Protein AF-A0A9Q0XSU9-F1 (afdb_monomer)

pLDDT: mean 83.42, std 9.2, range [56.03, 95.25]

Mean predicted aligned error: 9.12 Å

Secondary structure (DSSP, 8-state):
--------SSHHHHHHHHHHHHHHHHHTT----GGG--B-EEETTEEE----EE-TTS-EEPB---PPPEETTEE--SS--HHHHHHHHHHHH--

Structure (mmCIF, N/CA/C/O backbone):
data_AF-A0A9Q0XSU9-F1
#
_entry.id   AF-A0A9Q0XSU9-F1
#
loop_
_atom_site.group_PDB
_atom_site.id
_atom_site.type_symbol
_atom_site.label_atom_id
_atom_site.label_alt_id
_atom_site.label_comp_id
_atom_site.label_asym_id
_atom_site.label_entity_id
_atom_site.label_seq_id
_atom_site.pdbx_PDB_ins_code
_atom_site.Cartn_x
_atom_site.Cartn_y
_atom_site.Cartn_z
_atom_site.occupancy
_atom_site.B_iso_or_equiv
_atom_site.auth_seq_id
_atom_site.auth_comp_id
_atom_site.auth_asym_id
_atom_site.auth_atom_id
_atom_site.pdbx_PDB_model_num
ATOM 1 N N . MET A 1 1 ? -5.165 13.493 -12.187 1.00 56.03 1 MET A N 1
ATOM 2 C CA . MET A 1 1 ? -4.668 13.550 -10.796 1.00 56.03 1 MET A CA 1
ATOM 3 C C . MET A 1 1 ? -4.857 12.136 -10.316 1.00 56.03 1 MET A C 1
ATOM 5 O O . MET A 1 1 ? -6.002 11.727 -10.191 1.00 56.03 1 MET A O 1
ATOM 9 N N . ASP A 1 2 ? -3.768 11.377 -10.233 1.00 81.81 2 ASP A N 1
ATOM 10 C CA . ASP A 1 2 ? -3.856 9.915 -10.366 1.00 81.81 2 ASP A CA 1
ATOM 11 C C . ASP A 1 2 ? -3.499 9.196 -9.055 1.00 81.81 2 ASP A C 1
ATOM 13 O O . ASP A 1 2 ? -3.898 8.054 -8.853 1.00 81.81 2 ASP A O 1
ATOM 17 N N . ASP A 1 3 ? -2.825 9.889 -8.127 1.00 86.12 3 ASP A N 1
ATOM 18 C CA . ASP A 1 3 ? -2.433 9.354 -6.823 1.00 86.12 3 ASP A CA 1
ATOM 19 C C . ASP A 1 3 ? -3.352 9.853 -5.701 1.00 86.12 3 ASP A C 1
ATOM 21 O O . ASP A 1 3 ? -3.523 11.059 -5.496 1.00 86.12 3 ASP A O 1
ATOM 25 N N . LEU A 1 4 ? -3.874 8.915 -4.909 1.00 89.75 4 LEU A N 1
ATOM 26 C CA . LEU A 1 4 ? -4.687 9.173 -3.721 1.00 89.75 4 LEU A CA 1
ATOM 27 C C . LEU A 1 4 ? -3.990 8.620 -2.471 1.00 89.75 4 LEU A C 1
ATOM 29 O O . LEU A 1 4 ? -3.463 7.509 -2.479 1.00 89.75 4 LEU A O 1
ATOM 33 N N . LYS A 1 5 ? -4.011 9.378 -1.368 1.00 92.38 5 LYS A N 1
ATOM 34 C CA . LYS A 1 5 ? -3.530 8.916 -0.056 1.00 92.38 5 LYS A CA 1
ATOM 35 C C . LYS A 1 5 ? -4.702 8.766 0.903 1.00 92.38 5 LYS A C 1
ATOM 37 O O . LYS A 1 5 ? -5.436 9.723 1.135 1.00 92.38 5 LYS A O 1
ATOM 42 N N . LEU A 1 6 ? -4.845 7.573 1.473 1.00 93.25 6 LEU A N 1
ATOM 43 C CA . LEU A 1 6 ? -5.839 7.266 2.497 1.00 93.25 6 LEU A CA 1
ATOM 44 C C . LEU A 1 6 ? -5.159 7.230 3.867 1.00 93.25 6 LEU A C 1
ATOM 46 O O . LEU A 1 6 ? -4.079 6.657 4.014 1.00 93.25 6 LEU A O 1
ATOM 50 N N . TYR A 1 7 ? -5.797 7.835 4.865 1.00 94.62 7 TYR A N 1
ATOM 51 C CA . TYR A 1 7 ? -5.311 7.865 6.242 1.00 94.62 7 TYR A CA 1
ATOM 52 C C . TYR A 1 7 ? -6.386 7.314 7.171 1.00 94.62 7 TYR A C 1
ATOM 54 O O . TYR A 1 7 ? -7.544 7.711 7.087 1.00 94.62 7 TYR A O 1
ATOM 62 N N . GLY A 1 8 ? -5.987 6.432 8.079 1.00 93.44 8 GLY A N 1
ATOM 63 C CA . GLY A 1 8 ? -6.846 5.835 9.092 1.00 93.44 8 GLY A CA 1
ATOM 64 C C . GLY A 1 8 ? -6.024 5.556 10.342 1.00 93.44 8 GLY A C 1
ATOM 65 O O . GLY A 1 8 ? -4.815 5.323 10.265 1.00 93.44 8 GLY A O 1
ATOM 66 N N . LYS A 1 9 ? -6.659 5.613 11.513 1.00 93.31 9 LYS A N 1
ATOM 67 C CA . LYS A 1 9 ? -5.971 5.441 12.805 1.00 93.31 9 LYS A CA 1
ATOM 68 C C . LYS A 1 9 ? -5.660 3.976 13.119 1.00 93.31 9 LYS A C 1
ATOM 70 O O . LYS A 1 9 ? -4.893 3.688 14.033 1.00 93.31 9 LYS A O 1
ATOM 75 N N . SER A 1 10 ? -6.310 3.061 12.405 1.00 90.94 10 SER A N 1
ATOM 76 C CA . SER A 1 10 ? -6.203 1.618 12.581 1.00 90.94 10 SER A CA 1
ATOM 77 C C . SER A 1 10 ? -6.265 0.914 11.233 1.00 90.94 10 SER A C 1
ATOM 79 O O . SER A 1 10 ? -6.801 1.449 10.264 1.00 90.94 10 SER A O 1
ATOM 81 N N . GLU A 1 11 ? -5.770 -0.315 11.205 1.00 88.00 11 GLU A N 1
ATOM 82 C CA . GLU A 1 11 ? -5.815 -1.188 10.035 1.00 88.00 11 GLU A CA 1
ATOM 83 C C . GLU A 1 11 ? -7.253 -1.447 9.568 1.00 88.00 11 GLU A C 1
ATOM 85 O O . GLU A 1 11 ? -7.550 -1.299 8.389 1.00 88.00 11 GLU A O 1
ATOM 90 N N . THR A 1 12 ? -8.182 -1.685 10.501 1.00 90.12 12 THR A N 1
ATOM 91 C CA . THR A 1 12 ? -9.612 -1.864 10.185 1.00 90.12 12 THR A CA 1
ATOM 92 C C . THR A 1 12 ? -10.234 -0.656 9.479 1.00 90.12 12 THR A C 1
ATOM 94 O O . THR A 1 12 ? -11.012 -0.811 8.540 1.00 90.12 12 THR A O 1
ATOM 97 N N . GLU A 1 13 ? -9.870 0.560 9.895 1.00 93.69 13 GLU A N 1
ATOM 98 C CA . GLU A 1 13 ? -10.360 1.791 9.271 1.00 93.69 13 GLU A CA 1
ATOM 99 C C . GLU A 1 13 ? -9.763 1.973 7.875 1.00 93.69 13 GLU A C 1
ATOM 101 O O . GLU A 1 13 ? -10.486 2.301 6.939 1.00 93.69 13 GLU A O 1
ATOM 106 N N . ILE A 1 14 ? -8.467 1.691 7.719 1.00 92.81 14 ILE A N 1
ATOM 107 C CA . ILE A 1 14 ? -7.801 1.702 6.417 1.00 92.81 14 ILE A CA 1
ATOM 108 C C . ILE A 1 14 ? -8.443 0.685 5.460 1.00 92.81 14 ILE A C 1
ATOM 110 O O . ILE A 1 14 ? -8.788 1.066 4.346 1.00 92.81 14 ILE A O 1
ATOM 114 N N . HIS A 1 15 ? -8.702 -0.552 5.899 1.00 90.56 15 HIS A N 1
ATOM 115 C CA . HIS A 1 15 ? -9.421 -1.558 5.106 1.00 90.56 15 HIS A CA 1
ATOM 116 C C . HIS A 1 15 ? -10.791 -1.048 4.644 1.00 90.56 15 HIS A C 1
ATOM 118 O O . HIS A 1 15 ? -11.131 -1.135 3.462 1.00 90.56 15 HIS A O 1
ATOM 124 N N . SER A 1 16 ? -11.575 -0.482 5.567 1.00 92.56 16 SER A N 1
ATOM 125 C CA . SER A 1 16 ? -12.898 0.062 5.249 1.00 92.56 16 SER A CA 1
ATOM 126 C C . SER A 1 16 ? -12.819 1.208 4.236 1.00 92.56 16 SER A C 1
ATOM 128 O O . SER A 1 16 ? -13.642 1.276 3.319 1.00 92.56 16 SER A O 1
ATOM 130 N N . LEU A 1 17 ? -11.837 2.104 4.383 1.00 94.69 17 LEU A N 1
ATOM 131 C CA . LEU A 1 17 ? -11.612 3.219 3.462 1.00 94.69 17 LEU A CA 1
ATOM 132 C C . LEU A 1 17 ? -11.225 2.714 2.073 1.00 94.69 17 LEU A C 1
ATOM 134 O O . LEU A 1 17 ? -11.847 3.114 1.094 1.00 94.69 17 LEU A O 1
ATOM 138 N N . THR A 1 18 ? -10.262 1.796 1.986 1.00 92.12 18 THR A N 1
ATOM 139 C CA . THR A 1 18 ? -9.821 1.199 0.719 1.00 92.12 18 THR A CA 1
ATOM 140 C C . THR A 1 18 ? -10.973 0.513 -0.011 1.00 92.12 18 THR A C 1
ATOM 142 O O . THR A 1 18 ? -11.164 0.757 -1.202 1.00 92.12 18 THR A O 1
ATOM 145 N N . ASN A 1 19 ? -11.786 -0.277 0.695 1.00 91.44 19 ASN A N 1
ATOM 146 C CA . ASN A 1 19 ? -12.959 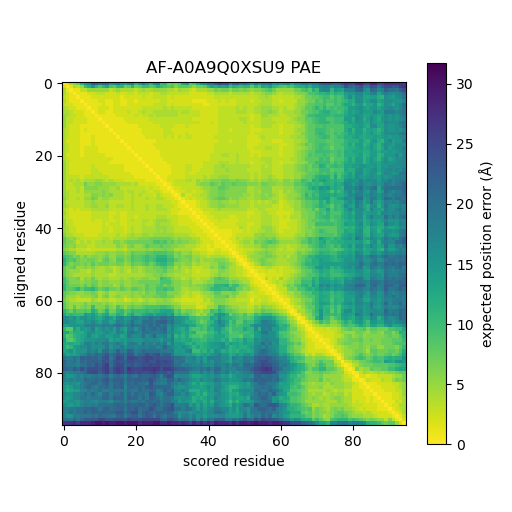-0.928 0.1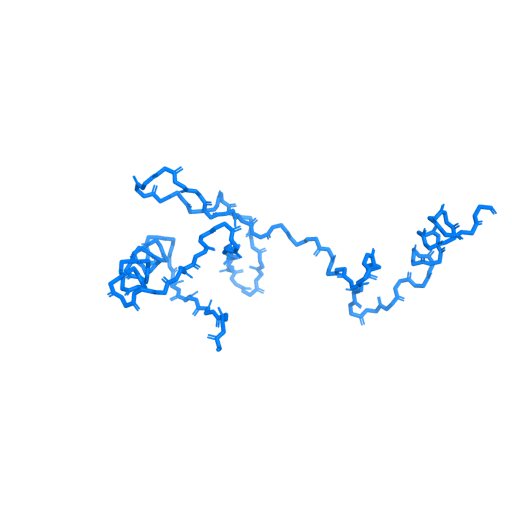09 1.00 91.44 19 ASN A CA 1
ATOM 147 C C . ASN A 1 19 ? -13.984 0.093 -0.407 1.00 91.44 19 ASN A C 1
ATOM 149 O O . ASN A 1 19 ? -14.473 -0.020 -1.529 1.00 91.44 19 ASN A O 1
ATOM 153 N N . THR A 1 20 ? -14.2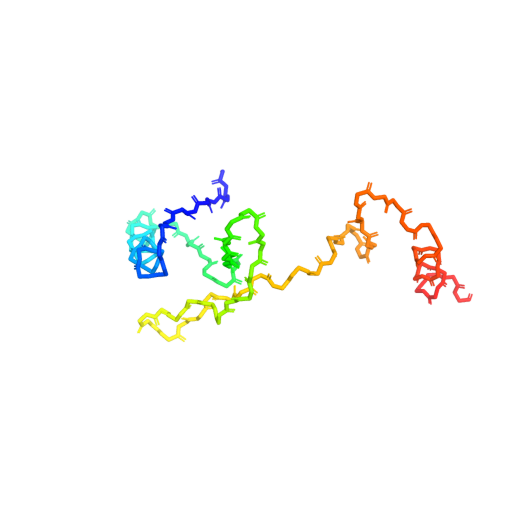68 1.131 0.382 1.00 93.12 20 THR A N 1
ATOM 154 C CA . THR A 1 20 ? -15.198 2.196 -0.023 1.00 93.12 20 THR A CA 1
ATOM 155 C C . THR A 1 20 ? -14.695 2.919 -1.272 1.00 93.12 20 THR A C 1
ATOM 157 O O . THR A 1 20 ? -15.460 3.123 -2.213 1.00 93.12 20 THR A O 1
ATOM 160 N N . THR A 1 21 ? -13.406 3.267 -1.321 1.00 92.56 21 THR A N 1
ATOM 161 C CA . THR A 1 21 ? -12.796 3.923 -2.484 1.00 92.56 21 THR A CA 1
ATOM 162 C C . THR A 1 21 ? -12.807 3.028 -3.720 1.00 92.56 21 THR A C 1
ATOM 164 O O . THR A 1 21 ? -13.087 3.527 -4.809 1.00 92.56 21 THR A O 1
ATOM 167 N N . GLN A 1 22 ? -12.553 1.724 -3.579 1.00 90.31 22 GLN A N 1
ATOM 168 C CA . GLN A 1 22 ? -12.627 0.777 -4.694 1.00 90.31 22 GLN A CA 1
ATOM 169 C C . GLN A 1 22 ? -14.039 0.725 -5.294 1.00 90.31 22 GLN A C 1
ATOM 171 O O . GLN A 1 22 ? -14.178 0.820 -6.515 1.00 90.31 22 GLN A O 1
ATOM 176 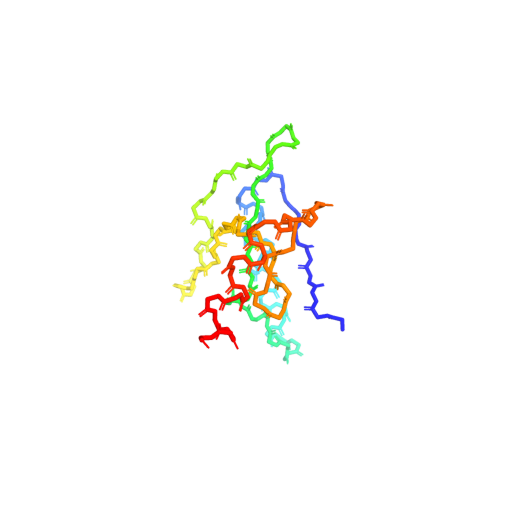N N . ILE A 1 23 ? -15.070 0.596 -4.450 1.00 91.50 23 ILE A N 1
ATOM 177 C CA . ILE A 1 23 ? -16.476 0.564 -4.885 1.00 91.50 23 ILE A CA 1
ATOM 178 C C . ILE A 1 23 ? -16.806 1.856 -5.633 1.00 91.50 23 ILE A C 1
ATOM 180 O O . ILE A 1 23 ? -17.206 1.810 -6.792 1.00 91.50 23 ILE A O 1
ATOM 184 N N . PHE A 1 24 ? -16.520 3.006 -5.018 1.00 93.38 24 PHE A N 1
ATOM 185 C CA . PHE A 1 24 ? -16.815 4.302 -5.626 1.00 93.38 24 PHE A CA 1
ATOM 186 C C . PHE A 1 24 ? -16.087 4.511 -6.953 1.00 93.38 24 PHE A C 1
ATOM 188 O O . PHE A 1 24 ? -16.682 5.006 -7.904 1.00 93.38 24 PHE A O 1
ATOM 195 N N . SER A 1 25 ? -14.807 4.133 -7.027 1.00 91.88 25 SER A N 1
ATOM 196 C CA . SER A 1 25 ? -14.011 4.257 -8.255 1.00 91.88 25 SER A CA 1
ATOM 197 C C . SER A 1 25 ? -14.601 3.401 -9.373 1.00 91.88 25 SER A C 1
ATOM 199 O O . SER A 1 25 ? -14.733 3.870 -10.500 1.00 91.88 25 SER A O 1
ATOM 201 N N . THR A 1 26 ? -15.034 2.181 -9.041 1.00 90.25 26 THR A N 1
ATOM 202 C CA . THR A 1 26 ? -15.700 1.274 -9.985 1.00 90.25 26 THR A CA 1
ATOM 203 C C . THR A 1 26 ? -16.999 1.886 -10.513 1.00 90.25 26 THR A C 1
ATOM 205 O O . THR A 1 26 ? -17.214 1.897 -11.724 1.00 90.25 26 THR A O 1
ATOM 208 N N . ASP A 1 27 ? -17.818 2.470 -9.634 1.00 95.25 27 ASP A N 1
ATOM 209 C CA . ASP A 1 27 ? -19.096 3.093 -10.005 1.00 95.25 27 ASP A CA 1
ATOM 210 C C . ASP A 1 27 ? -18.918 4.281 -10.964 1.00 95.25 27 ASP A C 1
ATOM 212 O O . ASP A 1 27 ? -19.733 4.488 -11.865 1.00 95.25 27 ASP A O 1
ATOM 216 N N . VAL A 1 28 ? -17.827 5.043 -10.822 1.00 94.50 28 VAL A N 1
ATOM 217 C CA . VAL A 1 28 ? -17.499 6.167 -11.720 1.00 94.50 28 VAL A CA 1
ATOM 218 C C . VAL A 1 28 ? -16.619 5.764 -12.910 1.00 94.50 28 VAL A C 1
ATOM 220 O O . VAL A 1 28 ? -16.133 6.633 -13.632 1.00 94.50 28 VAL A O 1
ATOM 223 N N . SER A 1 29 ? -16.427 4.460 -13.143 1.00 91.62 29 SER A N 1
ATOM 224 C CA . SER A 1 29 ? -15.589 3.912 -14.225 1.00 91.62 29 SER A CA 1
ATOM 225 C C . SER A 1 29 ? -14.121 4.370 -14.181 1.00 91.62 29 SER A C 1
ATOM 227 O O . SER A 1 29 ? -13.472 4.513 -15.218 1.00 91.62 29 SER A O 1
ATOM 229 N N . ILE A 1 30 ? -13.585 4.584 -12.977 1.00 89.56 30 ILE A N 1
ATOM 230 C CA . ILE A 1 30 ? -12.162 4.830 -12.729 1.00 89.56 30 ILE A CA 1
ATOM 231 C C . ILE A 1 30 ? -11.515 3.532 -12.242 1.00 89.56 30 ILE A C 1
ATOM 233 O O . ILE A 1 30 ? -11.928 2.934 -11.247 1.00 89.56 30 ILE A O 1
ATOM 237 N N . GLU A 1 31 ? -10.453 3.109 -12.924 1.00 86.81 31 GLU A N 1
ATOM 238 C CA . GLU A 1 31 ? -9.644 1.984 -12.471 1.00 86.81 31 GLU A CA 1
ATOM 239 C C . GLU A 1 31 ? -8.831 2.397 -11.239 1.00 86.81 31 GLU A C 1
ATOM 241 O O . GLU A 1 31 ? -7.905 3.199 -11.328 1.00 86.81 31 GLU A O 1
ATOM 246 N N . PHE A 1 32 ? -9.166 1.829 -10.080 1.00 85.69 32 PHE A N 1
ATOM 247 C CA . PHE A 1 32 ? -8.459 2.142 -8.837 1.00 85.69 32 PHE A CA 1
ATOM 248 C C . PHE A 1 32 ? -7.019 1.595 -8.811 1.00 85.69 32 PHE A C 1
ATOM 250 O O . PHE A 1 32 ? -6.147 2.186 -8.184 1.00 85.69 32 PHE A O 1
ATOM 257 N N . GLY A 1 33 ? -6.752 0.482 -9.508 1.00 87.00 33 GLY A N 1
ATOM 258 C CA . GLY A 1 33 ? -5.401 -0.069 -9.653 1.00 87.00 33 GLY A CA 1
ATOM 259 C C . GLY A 1 33 ? -4.790 -0.586 -8.345 1.00 87.00 33 GLY A C 1
ATOM 260 O O . GLY A 1 33 ? -3.685 -0.190 -7.988 1.00 87.00 33 GLY A O 1
ATOM 261 N N . LEU A 1 34 ? -5.479 -1.496 -7.639 1.00 86.75 34 LEU A N 1
ATOM 262 C CA . LEU A 1 34 ? -5.041 -2.053 -6.343 1.00 86.75 34 LEU A CA 1
A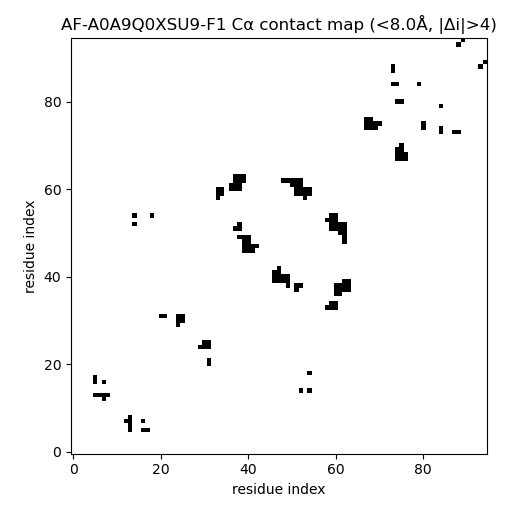TOM 263 C C . LEU A 1 34 ? -3.614 -2.632 -6.355 1.00 86.75 34 LEU A C 1
ATOM 265 O O . LEU A 1 34 ? -2.907 -2.556 -5.356 1.00 86.75 34 LEU A O 1
ATOM 269 N N . ASN A 1 35 ? -3.161 -3.155 -7.495 1.00 84.69 35 ASN A N 1
ATOM 270 C CA . ASN A 1 35 ? -1.801 -3.665 -7.696 1.00 84.69 35 ASN A CA 1
ATOM 271 C C . ASN A 1 35 ? -0.710 -2.578 -7.665 1.00 84.69 35 ASN A C 1
ATOM 273 O O . ASN A 1 35 ? 0.469 -2.903 -7.539 1.00 84.69 35 ASN A O 1
ATOM 277 N N . LYS A 1 36 ? -1.090 -1.307 -7.822 1.00 87.00 36 LYS A N 1
ATOM 278 C CA . LYS A 1 36 ? -0.207 -0.137 -7.729 1.00 87.00 36 LYS A CA 1
ATOM 279 C C . LYS A 1 36 ? -0.282 0.533 -6.357 1.00 87.00 36 LYS A C 1
ATOM 281 O O . LYS A 1 36 ? 0.524 1.414 -6.065 1.00 87.00 36 LYS A O 1
ATOM 286 N N . CYS A 1 37 ? -1.241 0.141 -5.520 1.00 89.38 37 CYS A N 1
ATOM 287 C CA . CYS A 1 37 ? -1.344 0.635 -4.158 1.00 89.38 37 CYS A CA 1
ATOM 288 C C . CYS A 1 37 ? -0.258 0.008 -3.276 1.00 89.38 37 CYS A C 1
ATOM 290 O O . CYS A 1 37 ? 0.191 -1.116 -3.502 1.00 89.38 37 CYS A O 1
ATOM 292 N N . ALA A 1 38 ? 0.128 0.730 -2.228 1.00 89.69 38 ALA A N 1
ATOM 293 C CA . ALA A 1 38 ? 1.004 0.216 -1.187 1.00 89.69 38 ALA A CA 1
ATOM 294 C C . ALA A 1 38 ? 0.595 0.790 0.172 1.00 89.69 38 ALA A C 1
ATOM 296 O O . ALA A 1 38 ? 0.071 1.907 0.250 1.00 89.69 38 ALA A O 1
ATOM 297 N N . THR A 1 39 ? 0.844 0.039 1.242 1.00 90.62 39 THR A N 1
ATOM 298 C CA . THR A 1 39 ? 0.495 0.449 2.608 1.00 90.62 39 THR A CA 1
ATOM 299 C C . THR A 1 39 ? 1.727 0.785 3.429 1.00 90.62 39 THR A C 1
ATOM 301 O O . THR A 1 39 ? 2.806 0.224 3.239 1.0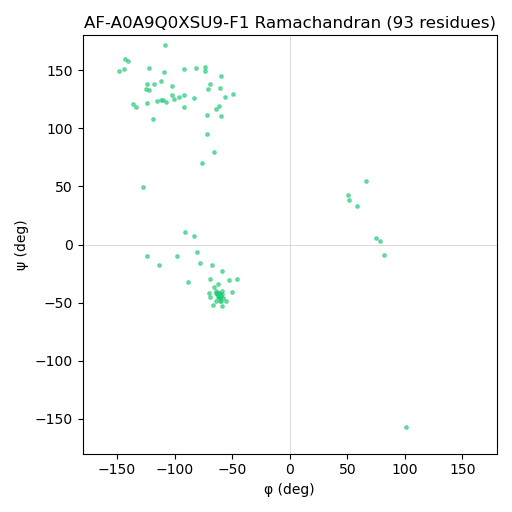0 90.62 39 THR A O 1
ATOM 304 N N . VAL A 1 40 ? 1.569 1.730 4.356 1.00 90.56 40 VAL A N 1
ATOM 305 C CA . VAL A 1 40 ? 2.616 2.135 5.297 1.00 90.56 40 VAL A CA 1
ATOM 306 C C . VAL A 1 40 ? 1.987 2.272 6.676 1.00 90.56 40 VAL A C 1
ATOM 308 O O . VAL A 1 40 ? 1.085 3.086 6.870 1.00 90.56 40 VAL A O 1
ATOM 311 N N . ALA A 1 41 ? 2.486 1.510 7.648 1.00 90.00 41 ALA A N 1
ATOM 312 C CA . ALA A 1 41 ? 2.104 1.664 9.044 1.00 90.00 41 ALA A CA 1
ATOM 313 C C . ALA A 1 41 ? 3.069 2.623 9.754 1.00 90.00 41 ALA A C 1
ATOM 315 O O . ALA A 1 41 ? 4.286 2.459 9.697 1.00 90.00 41 ALA A O 1
ATOM 316 N N . LEU A 1 42 ? 2.523 3.629 10.440 1.00 89.56 42 LEU A N 1
ATOM 317 C CA . LEU A 1 42 ? 3.287 4.598 11.228 1.00 89.56 42 LEU A CA 1
ATOM 318 C C . LEU A 1 42 ? 2.935 4.460 12.710 1.00 89.56 42 LEU A C 1
ATOM 320 O O . LEU A 1 42 ? 1.783 4.636 13.105 1.00 89.56 42 LEU A O 1
ATOM 324 N N . ARG A 1 43 ? 3.935 4.220 13.560 1.00 89.56 43 ARG A N 1
ATOM 325 C CA . ARG A 1 43 ? 3.793 4.240 15.023 1.00 89.56 43 ARG A CA 1
ATOM 326 C C . ARG A 1 43 ? 4.795 5.215 15.626 1.00 89.56 43 ARG A C 1
ATOM 328 O O . ARG A 1 43 ? 6.001 5.073 15.443 1.00 89.56 43 ARG A O 1
ATOM 335 N N . LYS A 1 44 ? 4.297 6.215 16.365 1.00 92.19 44 LYS A N 1
ATOM 336 C CA . LYS A 1 44 ? 5.119 7.256 17.024 1.00 92.19 44 LYS A CA 1
ATOM 337 C C . LYS A 1 44 ? 6.123 7.927 16.064 1.00 92.19 44 LYS A C 1
ATOM 339 O O . LYS A 1 44 ? 7.287 8.113 16.404 1.00 92.19 44 LYS A O 1
A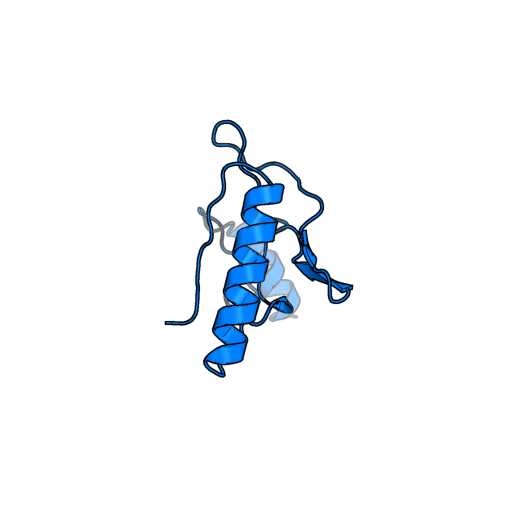TOM 344 N N . GLY A 1 45 ? 5.674 8.239 14.846 1.00 88.06 45 GLY A N 1
ATOM 345 C CA . GLY A 1 45 ? 6.495 8.883 13.812 1.00 88.06 45 GLY A CA 1
ATOM 346 C C . GLY A 1 45 ? 7.518 7.970 13.128 1.00 88.06 45 GLY A C 1
ATOM 347 O O . GLY A 1 45 ? 8.313 8.457 12.331 1.00 88.06 45 GLY A O 1
ATOM 348 N N . LYS A 1 46 ? 7.516 6.664 13.415 1.00 87.12 46 LYS A N 1
ATOM 349 C CA . LYS A 1 46 ? 8.378 5.679 12.753 1.00 87.12 46 LYS A CA 1
ATOM 350 C C . LYS A 1 46 ? 7.549 4.737 11.897 1.00 87.12 46 LYS A C 1
ATOM 352 O O . LYS A 1 46 ? 6.467 4.327 12.311 1.00 87.12 46 LYS A O 1
ATOM 357 N N . ILE A 1 47 ? 8.078 4.391 10.729 1.00 87.56 47 ILE A N 1
ATOM 358 C CA . ILE A 1 47 ? 7.501 3.357 9.871 1.00 87.56 47 ILE A CA 1
ATOM 359 C C . ILE A 1 47 ? 7.728 2.003 10.539 1.00 87.56 47 ILE A C 1
ATOM 361 O O . ILE A 1 47 ? 8.821 1.731 11.041 1.00 87.56 47 ILE A O 1
ATOM 365 N N . THR A 1 48 ? 6.688 1.184 10.578 1.00 86.75 48 THR A N 1
ATOM 366 C CA . THR A 1 48 ? 6.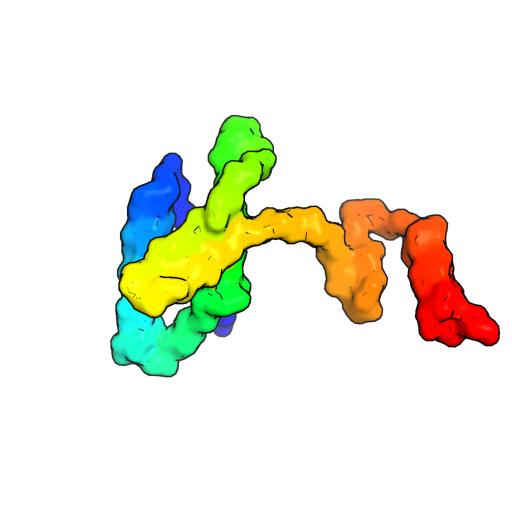721 -0.181 11.100 1.00 86.75 48 THR A CA 1
ATOM 367 C C . THR A 1 48 ? 6.279 -1.150 10.019 1.00 86.75 48 THR A C 1
ATOM 369 O O . THR A 1 48 ? 5.476 -0.788 9.162 1.00 86.75 48 THR A O 1
ATOM 372 N N . GLU A 1 49 ? 6.773 -2.382 10.093 1.00 82.69 49 GLU A N 1
ATOM 373 C CA . GLU A 1 49 ? 6.317 -3.464 9.223 1.00 82.69 49 GLU A CA 1
ATOM 374 C C . GLU A 1 49 ? 4.811 -3.708 9.400 1.00 82.69 49 GLU A C 1
ATOM 376 O O . GLU A 1 49 ? 4.263 -3.554 10.498 1.00 82.69 49 GLU A O 1
ATOM 381 N N . SER A 1 50 ? 4.149 -4.058 8.301 1.00 81.19 50 SER A N 1
ATOM 382 C CA . SER A 1 50 ? 2.760 -4.517 8.271 1.00 81.19 50 SER A CA 1
ATOM 383 C C . SER A 1 50 ? 2.628 -5.644 7.256 1.00 81.19 50 SER A C 1
ATOM 385 O O . SER A 1 50 ? 3.424 -5.717 6.323 1.00 81.19 50 SER A O 1
ATOM 387 N N . GLU A 1 51 ? 1.600 -6.471 7.389 1.00 80.81 51 GLU A N 1
ATOM 388 C CA . GLU A 1 51 ? 1.367 -7.598 6.476 1.00 80.81 51 GLU A CA 1
ATOM 389 C C . GLU A 1 51 ? 0.691 -7.176 5.158 1.00 80.81 51 GLU A C 1
ATOM 391 O O . GLU A 1 51 ? 0.618 -7.962 4.220 1.00 80.81 51 GLU A O 1
ATOM 396 N N . GLY A 1 52 ? 0.277 -5.910 5.038 1.00 84.12 52 GLY A N 1
ATOM 397 C CA . GLY A 1 52 ? -0.481 -5.416 3.890 1.00 84.12 52 GLY A CA 1
ATOM 398 C C . GLY A 1 52 ? -1.969 -5.317 4.213 1.00 84.12 52 GLY A C 1
ATOM 399 O O . GLY A 1 52 ? -2.334 -5.147 5.370 1.00 84.12 52 GLY A O 1
ATOM 400 N N . ILE A 1 53 ? -2.813 -5.353 3.185 1.00 86.38 53 ILE A N 1
ATOM 401 C CA . ILE A 1 53 ? -4.281 -5.359 3.293 1.00 86.38 53 ILE A CA 1
ATOM 402 C C . ILE A 1 53 ? -4.801 -6.449 2.367 1.00 86.38 53 ILE A C 1
ATOM 404 O O . ILE A 1 53 ? -4.633 -6.347 1.150 1.00 86.38 53 ILE A O 1
ATOM 408 N N . GLU A 1 54 ? -5.477 -7.452 2.919 1.00 86.75 54 GLU A N 1
ATOM 409 C CA . GLU A 1 54 ? -6.256 -8.409 2.130 1.00 86.75 54 GLU A CA 1
ATOM 410 C C . GLU A 1 54 ? -7.649 -7.855 1.807 1.00 86.75 54 GLU A C 1
ATOM 412 O O . GLU A 1 54 ? -8.416 -7.441 2.680 1.00 86.75 54 GLU A O 1
ATOM 417 N N . MET A 1 55 ? -7.995 -7.847 0.526 1.00 83.00 55 MET A N 1
ATOM 418 C CA . MET A 1 55 ? -9.290 -7.387 0.044 1.00 83.00 55 MET A CA 1
ATOM 419 C C . MET A 1 55 ? -10.278 -8.562 -0.047 1.00 83.00 55 MET A C 1
ATOM 421 O O . MET A 1 55 ? -9.873 -9.690 -0.336 1.00 83.00 55 MET A O 1
ATOM 425 N N . PRO A 1 56 ? -11.597 -8.325 0.106 1.00 76.94 56 PRO A N 1
ATOM 426 C CA . PRO A 1 56 ? -12.609 -9.387 0.033 1.00 76.94 56 PRO A CA 1
ATOM 427 C C . PRO A 1 56 ? -12.634 -10.159 -1.295 1.00 76.94 56 PRO A C 1
ATOM 429 O O . PRO A 1 56 ? -13.116 -11.286 -1.354 1.00 76.94 56 PRO A O 1
ATOM 432 N N . ASN A 1 57 ? -12.124 -9.555 -2.370 1.00 76.06 57 ASN A N 1
ATOM 433 C CA . ASN A 1 57 ? -12.016 -10.164 -3.695 1.00 76.06 57 ASN A CA 1
ATOM 434 C C . ASN A 1 57 ? -10.761 -11.051 -3.862 1.00 76.06 57 ASN A C 1
ATOM 436 O O . ASN A 1 57 ? -10.474 -11.484 -4.978 1.00 76.06 57 ASN A O 1
ATOM 440 N N . GLY A 1 58 ? -10.002 -11.294 -2.787 1.00 79.31 58 GLY A N 1
ATOM 441 C CA . GLY A 1 58 ? -8.774 -12.093 -2.788 1.00 79.31 58 GLY A CA 1
ATOM 442 C C . GLY A 1 58 ? -7.538 -11.364 -3.324 1.00 79.31 58 GLY A C 1
ATOM 443 O O . GLY A 1 58 ? -6.474 -11.969 -3.426 1.00 79.31 58 GLY A O 1
ATOM 444 N N . GLN A 1 59 ? -7.650 -10.082 -3.681 1.00 83.69 59 GLN A N 1
ATOM 445 C CA . GLN A 1 59 ? -6.490 -9.256 -4.013 1.00 83.69 59 GLN A CA 1
ATOM 446 C C . GLN A 1 59 ? -5.835 -8.736 -2.732 1.00 83.69 59 GLN A C 1
ATOM 448 O O . GLN A 1 59 ? -6.507 -8.532 -1.727 1.00 83.69 59 GLN A O 1
ATOM 453 N N . ALA A 1 60 ? -4.530 -8.479 -2.771 1.00 84.88 60 ALA A N 1
ATOM 454 C CA . ALA A 1 60 ? -3.805 -7.919 -1.639 1.00 84.88 60 ALA A CA 1
ATOM 455 C C . ALA A 1 60 ? -3.095 -6.626 -2.041 1.00 84.88 60 ALA A C 1
ATOM 457 O O . ALA A 1 60 ? -2.493 -6.543 -3.116 1.00 84.88 60 ALA A O 1
ATOM 458 N N . ILE A 1 61 ? -3.152 -5.626 -1.164 1.00 87.44 61 ILE A N 1
ATOM 459 C CA . ILE A 1 61 ? -2.270 -4.465 -1.230 1.00 87.44 61 ILE A CA 1
ATOM 460 C C . ILE A 1 61 ? -1.057 -4.774 -0.368 1.00 87.44 61 ILE A C 1
ATOM 462 O O . ILE A 1 61 ? -1.168 -4.962 0.843 1.00 87.44 61 ILE A O 1
ATOM 466 N N . ASN A 1 62 ? 0.109 -4.800 -0.998 1.00 84.75 62 ASN A N 1
ATOM 467 C CA . ASN A 1 62 ? 1.342 -5.129 -0.309 1.00 84.75 62 ASN A CA 1
ATOM 468 C C . ASN A 1 62 ? 1.808 -3.979 0.587 1.00 84.75 62 ASN A C 1
ATOM 470 O O . ASN A 1 62 ? 1.636 -2.793 0.281 1.00 84.75 62 ASN A O 1
ATOM 474 N N . TYR A 1 63 ? 2.477 -4.350 1.674 1.00 82.38 63 TYR A N 1
ATOM 475 C CA . TYR A 1 63 ? 3.261 -3.403 2.449 1.00 82.38 63 TYR A CA 1
ATOM 476 C C . TYR A 1 63 ? 4.365 -2.795 1.588 1.00 82.38 63 TYR A C 1
ATOM 478 O O . TYR A 1 63 ? 5.078 -3.500 0.865 1.00 82.38 63 TYR A O 1
ATOM 486 N N . HIS A 1 64 ? 4.519 -1.476 1.679 1.00 78.19 64 HIS A N 1
ATOM 487 C CA . HIS A 1 64 ? 5.600 -0.787 1.004 1.00 78.19 64 HIS A CA 1
ATOM 488 C C . HIS A 1 64 ? 6.924 -1.112 1.700 1.00 78.19 64 HIS A C 1
ATOM 490 O O . HIS A 1 64 ? 7.324 -0.468 2.673 1.00 78.19 64 HIS A O 1
ATOM 496 N N . GLN A 1 65 ? 7.626 -2.116 1.179 1.00 67.38 65 GLN A N 1
ATOM 497 C CA . GLN A 1 65 ? 9.032 -2.301 1.491 1.00 67.38 65 GLN A CA 1
ATOM 498 C C . GLN A 1 65 ? 9.771 -1.086 0.934 1.00 67.38 65 GLN A C 1
ATOM 500 O O . GLN A 1 65 ? 9.743 -0.839 -0.270 1.00 67.38 65 GLN A O 1
ATOM 505 N N . PHE A 1 66 ? 10.378 -0.295 1.819 1.00 64.06 66 PHE A N 1
ATOM 506 C CA . PHE A 1 66 ? 11.196 0.854 1.443 1.00 64.06 66 PHE A CA 1
ATOM 507 C C . PHE A 1 66 ? 12.443 0.362 0.696 1.00 64.06 66 PHE A C 1
ATOM 509 O O . PHE A 1 66 ? 13.538 0.263 1.250 1.00 64.06 66 PHE A O 1
ATOM 516 N N . GLU A 1 67 ? 12.288 0.041 -0.583 1.00 63.50 67 GLU A N 1
ATOM 517 C CA . GLU A 1 67 ? 13.412 0.056 -1.494 1.00 63.50 67 GLU A CA 1
ATOM 518 C C . GLU A 1 67 ? 13.814 1.513 -1.703 1.00 63.50 67 GLU A C 1
ATOM 520 O O . GLU A 1 67 ? 12.979 2.414 -1.815 1.00 63.50 67 GLU A O 1
ATOM 525 N N . ALA A 1 68 ? 15.119 1.768 -1.716 1.00 65.19 68 ALA A N 1
ATOM 526 C CA . ALA A 1 68 ? 15.612 3.090 -2.049 1.00 65.19 68 ALA A CA 1
ATOM 527 C C . ALA A 1 68 ? 15.063 3.487 -3.428 1.00 65.19 68 ALA A C 1
ATOM 529 O O . ALA A 1 68 ? 15.220 2.725 -4.383 1.00 65.19 68 ALA A O 1
ATOM 530 N N . TYR A 1 69 ? 14.425 4.659 -3.514 1.00 70.44 69 TYR A N 1
ATOM 531 C CA . TYR A 1 69 ? 13.844 5.167 -4.755 1.00 70.44 69 TYR A CA 1
ATOM 532 C C . TYR A 1 69 ? 14.872 5.083 -5.891 1.00 70.44 69 TYR A C 1
ATOM 534 O O . TYR A 1 69 ? 16.018 5.504 -5.726 1.00 70.44 69 TYR A O 1
ATOM 542 N N . LYS A 1 70 ? 14.491 4.500 -7.031 1.00 72.81 70 LYS A N 1
ATOM 543 C CA . LYS A 1 70 ? 15.354 4.388 -8.213 1.00 72.81 70 LYS A CA 1
ATOM 544 C C . LYS A 1 70 ? 14.822 5.295 -9.308 1.00 72.81 70 LYS A C 1
ATOM 546 O O . LYS A 1 70 ? 13.682 5.140 -9.735 1.00 72.81 70 LYS A O 1
ATOM 551 N N . TYR A 1 71 ? 15.665 6.186 -9.808 1.00 71.56 71 TYR A N 1
ATOM 552 C CA . TYR A 1 71 ? 15.374 6.991 -10.987 1.00 71.56 71 TYR A CA 1
ATOM 553 C C . TYR A 1 71 ? 16.209 6.479 -12.157 1.00 71.56 71 TYR A C 1
ATOM 555 O O . TYR A 1 71 ? 17.431 6.402 -12.052 1.00 71.56 71 TYR A O 1
ATOM 563 N N . LEU A 1 72 ? 15.553 6.083 -13.254 1.00 77.00 72 LEU A N 1
ATOM 564 C CA . LEU A 1 72 ? 16.208 5.468 -14.422 1.00 77.00 72 LEU A CA 1
ATOM 565 C C . LEU A 1 72 ? 17.119 4.277 -14.044 1.00 77.00 72 LEU A C 1
ATOM 567 O O . LEU A 1 72 ? 18.214 4.125 -14.572 1.00 77.00 72 LEU A O 1
ATOM 571 N N . GLY A 1 73 ? 16.693 3.463 -13.072 1.00 73.75 73 GLY A N 1
ATOM 572 C CA . GLY A 1 73 ? 17.465 2.321 -12.559 1.00 73.75 73 GLY A CA 1
ATOM 573 C C . GLY A 1 73 ? 18.535 2.673 -11.515 1.00 73.75 73 GLY A C 1
ATOM 574 O O . GLY A 1 73 ? 19.059 1.781 -10.850 1.00 73.75 73 GLY A O 1
ATOM 575 N N . ILE A 1 74 ? 18.815 3.958 -11.284 1.00 77.38 74 ILE A N 1
ATOM 576 C CA . ILE A 1 74 ? 19.856 4.414 -10.359 1.00 77.38 74 ILE A CA 1
ATOM 577 C C . ILE A 1 74 ? 19.248 4.743 -8.998 1.00 77.38 74 ILE A C 1
ATOM 579 O O . ILE A 1 74 ? 18.332 5.555 -8.888 1.00 77.38 74 ILE A O 1
ATOM 583 N N . VAL A 1 75 ? 19.802 4.146 -7.941 1.00 75.44 75 VAL A N 1
ATOM 584 C CA . VAL A 1 75 ? 19.391 4.418 -6.559 1.00 75.44 75 VAL A CA 1
ATOM 585 C C . VAL A 1 75 ? 19.635 5.886 -6.206 1.00 75.44 75 VAL A C 1
ATOM 587 O O . VAL A 1 75 ? 20.774 6.359 -6.180 1.00 75.44 75 VAL A O 1
ATOM 590 N N . GLN A 1 76 ? 18.557 6.577 -5.862 1.00 69.50 76 GLN A N 1
ATOM 591 C CA . GLN A 1 76 ? 18.531 7.965 -5.444 1.00 69.50 76 GLN A CA 1
ATOM 592 C C . GLN A 1 76 ? 17.990 8.032 -4.009 1.00 69.50 76 GLN A C 1
ATOM 594 O O . GLN A 1 76 ? 16.823 7.780 -3.729 1.00 69.50 76 GLN A O 1
ATOM 599 N N . LEU A 1 77 ? 18.892 8.331 -3.078 1.00 69.69 77 LEU A N 1
ATOM 600 C CA . LEU A 1 77 ? 18.596 8.593 -1.668 1.00 69.69 77 LEU A CA 1
ATOM 601 C C . LEU A 1 77 ? 18.781 10.091 -1.393 1.00 69.69 77 LEU A C 1
ATOM 603 O O . LEU A 1 77 ? 19.355 10.792 -2.227 1.00 69.69 77 LEU A O 1
ATOM 607 N N . ASP A 1 78 ? 18.398 10.554 -0.197 1.00 60.34 78 ASP A N 1
ATOM 608 C CA . ASP A 1 78 ? 18.591 11.945 0.270 1.00 60.34 78 ASP A CA 1
ATOM 609 C C . ASP A 1 78 ? 20.002 12.498 0.009 1.00 60.34 78 ASP A C 1
ATOM 611 O O . ASP A 1 78 ? 20.198 13.694 -0.191 1.00 60.34 78 ASP A O 1
ATOM 615 N N . LYS A 1 79 ? 21.006 11.614 -0.006 1.00 63.66 79 LYS A N 1
ATOM 616 C CA . LYS A 1 79 ? 22.355 11.912 -0.484 1.00 63.66 79 LYS A CA 1
ATOM 617 C C . LYS A 1 79 ? 22.711 10.945 -1.603 1.00 63.66 79 LYS A C 1
ATOM 619 O O . LYS A 1 79 ? 22.560 9.730 -1.447 1.00 63.66 79 LYS A O 1
ATOM 624 N N . ILE A 1 80 ? 23.248 11.473 -2.704 1.00 67.50 80 ILE A N 1
ATOM 625 C CA . ILE A 1 80 ? 23.774 10.655 -3.801 1.00 67.50 80 ILE A CA 1
ATOM 626 C C . ILE A 1 80 ? 24.896 9.776 -3.238 1.00 67.50 80 ILE A C 1
ATOM 628 O O . ILE A 1 80 ? 25.974 10.261 -2.886 1.00 67.50 80 ILE A O 1
ATOM 632 N N . LYS A 1 81 ? 24.660 8.462 -3.163 1.00 73.69 81 LYS A N 1
ATOM 633 C CA . LYS A 1 81 ? 25.676 7.475 -2.776 1.00 73.69 81 LYS A CA 1
ATOM 634 C C . LYS A 1 81 ? 26.630 7.239 -3.944 1.00 73.69 81 LYS A C 1
ATOM 636 O O . LYS A 1 81 ? 26.611 6.178 -4.561 1.00 73.69 81 LYS A O 1
ATOM 641 N N . HIS A 1 82 ? 27.458 8.238 -4.251 1.00 77.38 82 HIS A N 1
ATOM 642 C CA . HIS A 1 82 ? 28.273 8.296 -5.469 1.00 77.38 82 HIS A CA 1
ATOM 643 C C . HIS A 1 82 ? 29.078 7.012 -5.729 1.00 77.38 82 HIS A C 1
ATOM 645 O O . HIS A 1 82 ? 29.089 6.521 -6.851 1.00 77.38 82 HIS A O 1
ATOM 651 N N . GLY A 1 83 ? 29.667 6.408 -4.689 1.00 81.69 83 GLY A N 1
ATOM 652 C CA . GLY A 1 83 ? 30.389 5.136 -4.816 1.00 81.69 83 GLY A CA 1
ATOM 653 C C . GLY A 1 83 ? 29.506 3.952 -5.232 1.00 81.69 83 GLY A C 1
ATOM 654 O O . GLY A 1 83 ? 29.903 3.165 -6.087 1.00 81.69 83 GLY A O 1
ATOM 655 N N . GLN A 1 84 ? 28.293 3.838 -4.679 1.00 78.56 84 GLN A N 1
ATOM 656 C CA . GLN A 1 84 ? 27.346 2.787 -5.074 1.00 78.56 84 GLN A CA 1
ATOM 657 C C . GLN A 1 84 ? 26.816 3.027 -6.489 1.00 78.56 84 GLN A C 1
ATOM 659 O O . GLN A 1 84 ? 26.814 2.101 -7.293 1.00 78.56 84 GLN A O 1
ATOM 664 N N . VAL A 1 85 ? 26.440 4.270 -6.808 1.00 82.56 85 VAL A N 1
ATOM 665 C CA . VAL A 1 85 ? 25.959 4.652 -8.144 1.00 82.56 85 VAL A CA 1
ATOM 666 C C . VAL A 1 85 ? 27.021 4.368 -9.204 1.00 82.56 85 VAL A C 1
ATOM 668 O O . VAL A 1 85 ? 26.726 3.708 -10.195 1.00 82.56 85 VAL A O 1
ATOM 671 N N . LYS A 1 86 ? 28.272 4.786 -8.974 1.00 85.19 86 LYS A N 1
ATOM 672 C CA . LYS A 1 86 ? 29.383 4.545 -9.902 1.00 85.19 86 LYS A CA 1
ATOM 673 C C . LYS A 1 86 ? 29.613 3.051 -10.127 1.00 85.19 86 LYS A C 1
ATOM 675 O O . LYS A 1 86 ? 29.743 2.631 -11.267 1.00 85.19 86 LYS A O 1
ATOM 680 N N . ASN A 1 87 ? 29.595 2.244 -9.064 1.00 84.75 87 ASN A N 1
ATOM 681 C CA . ASN A 1 87 ? 29.755 0.795 -9.188 1.00 84.75 87 ASN A CA 1
ATOM 682 C C . ASN A 1 87 ? 28.628 0.130 -9.991 1.00 84.75 87 ASN A C 1
ATOM 684 O O . ASN A 1 87 ? 28.917 -0.760 -10.786 1.00 84.75 87 ASN A O 1
ATOM 688 N N . VAL A 1 88 ? 27.367 0.527 -9.783 1.00 83.19 88 VAL A N 1
ATOM 689 C CA . VAL A 1 88 ? 26.222 -0.030 -10.527 1.00 83.19 88 VAL A CA 1
ATOM 690 C C . VAL A 1 88 ? 26.308 0.369 -11.999 1.00 83.19 88 VAL A C 1
ATOM 692 O O . VAL A 1 88 ? 26.336 -0.504 -12.860 1.00 83.19 88 VAL A O 1
ATOM 695 N N . VAL A 1 89 ? 26.469 1.665 -12.284 1.00 83.50 89 VAL A N 1
ATOM 696 C CA . VAL A 1 89 ? 26.512 2.182 -13.659 1.00 83.50 89 VAL A CA 1
ATOM 697 C C . VAL A 1 89 ? 27.707 1.622 -14.436 1.00 83.50 89 VAL A C 1
ATOM 699 O O . VAL A 1 89 ? 27.547 1.220 -15.584 1.00 83.50 89 VAL A O 1
ATOM 702 N N . SER A 1 90 ? 28.895 1.536 -13.824 1.00 85.25 90 SER A N 1
ATOM 703 C CA . SER A 1 90 ? 30.064 0.945 -14.489 1.00 85.25 90 SER A CA 1
ATOM 704 C C . SER A 1 90 ? 29.863 -0.534 -14.819 1.00 85.25 90 SER A C 1
ATOM 706 O O . SER A 1 90 ? 30.213 -0.948 -15.916 1.00 85.25 90 SER A O 1
ATOM 708 N N . LYS A 1 91 ? 29.272 -1.323 -13.911 1.00 84.69 91 LYS A N 1
ATOM 709 C CA . LYS A 1 91 ? 28.993 -2.747 -14.169 1.00 84.69 91 LYS A CA 1
ATOM 710 C C . LYS A 1 91 ? 27.969 -2.965 -15.278 1.00 84.69 91 LYS A C 1
ATOM 712 O O . LYS A 1 91 ? 28.063 -3.951 -15.997 1.00 84.69 91 LYS A O 1
ATOM 717 N N . GLU A 1 92 ? 26.971 -2.095 -15.356 1.00 81.44 92 GLU A N 1
ATOM 718 C CA . GLU A 1 92 ? 25.813 -2.284 -16.226 1.00 81.44 92 GLU A CA 1
ATOM 719 C C . GLU A 1 92 ? 26.041 -1.717 -17.636 1.00 81.44 92 GLU A C 1
ATOM 721 O O . GLU A 1 92 ? 25.568 -2.301 -18.607 1.00 81.44 92 GLU A O 1
ATOM 726 N N . TYR A 1 93 ? 26.817 -0.631 -17.766 1.00 81.06 93 TYR A N 1
ATOM 727 C CA . TYR A 1 93 ? 26.952 0.115 -19.026 1.00 81.06 93 TYR A CA 1
ATOM 728 C C . TYR A 1 93 ? 28.388 0.276 -19.551 1.00 81.06 93 TYR A C 1
ATOM 730 O O . TYR A 1 93 ? 28.555 0.751 -20.671 1.00 81.06 93 TYR A O 1
ATOM 738 N N . ILE A 1 94 ? 29.425 -0.064 -18.775 1.00 74.94 94 ILE A N 1
ATOM 739 C CA . ILE A 1 94 ? 30.834 0.195 -19.135 1.00 74.94 94 ILE A CA 1
ATOM 740 C C . ILE A 1 94 ? 31.668 -1.097 -19.038 1.00 74.94 94 ILE A C 1
ATOM 742 O O . ILE A 1 94 ? 32.701 -1.104 -18.375 1.00 74.94 94 ILE A O 1
ATOM 746 N N . GLN A 1 95 ? 31.201 -2.197 -19.648 1.00 58.28 95 GLN A N 1
ATOM 747 C CA . GLN A 1 95 ? 32.004 -3.429 -19.774 1.00 58.28 95 GLN A CA 1
ATOM 748 C C . GLN A 1 95 ? 33.404 -3.156 -20.333 1.00 58.28 95 GLN A C 1
ATOM 750 O O . GLN A 1 95 ? 33.507 -2.395 -21.322 1.00 58.28 95 GLN A O 1
#

Sequence (95 aa):
MDDLKLYGKSETEIHSLTNTTQIFSTDVSIEFGLNKCATVALRKGKITESEGIEMPNGQAINYHQFEAYKYLGIVQLDKIKHGQVKNVVSKEYIQ

Radius of gyration: 17.76 Å; Cα contacts (8 Å, |Δi|>4): 85; chains: 1; bounding box: 51×26×37 Å

Solvent-accessible surface area (backbone atoms only — not comparable to full-atom values): 6156 Å² total; per-residue (Å²): 139,88,84,83,87,87,86,53,98,43,69,70,51,38,51,53,49,53,53,51,50,46,54,53,26,53,76,71,74,41,86,74,53,59,88,76,45,64,40,82,43,73,58,95,92,35,81,47,92,61,93,42,46,83,43,100,86,76,51,60,29,45,42,60,73,86,65,71,51,58,60,96,84,41,68,47,54,103,59,77,51,58,71,61,48,51,54,51,51,40,69,76,73,57,124

Nearest PDB structures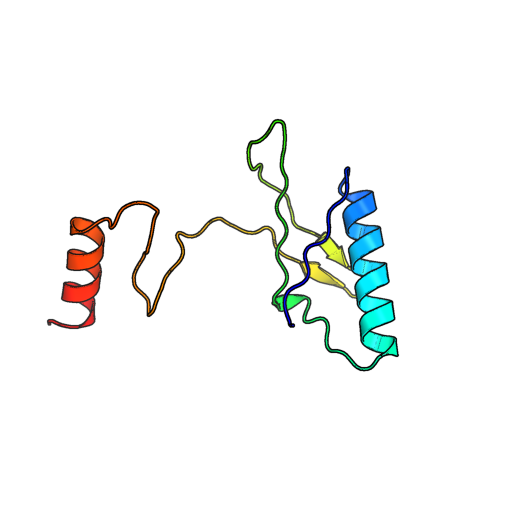 (foldseek):
  8jbi-assembly1_D  TM=2.848E-01  e=2.740E+00  Salmonella enterica subsp. enterica serovar Typhimurium str. 14028S

Foldseek 3Di:
DQDDDDDDPDPVRVLVVVVVVCVVCVVVVHDNPLVPAEDWDDDPNDTDDDQFHQHPVRDTHGHDDPDQDDDVNARDDPDRPVVVRCVVCCVPPPD

Organism: NCBI:txid171643